Protein AF-A0A1Q8DHX3-F1 (afdb_monomer_lite)

Foldseek 3Di:
DDDDVPPQDPDPVSLLVVCVVCVVVDDPLRNLLSVLCNVCVVCVVPPDPCVSCVVSVHHPD

Sequence (61 aa):
MKGYLMIAPSTYDALRDELASRHDELSKRLKQIAEYALDNPNDMALETVSEIAERAGVQPS

Structure (mmCIF, N/CA/C/O backbone):
data_AF-A0A1Q8DHX3-F1
#
_entry.id   AF-A0A1Q8DHX3-F1
#
loop_
_atom_site.group_PDB
_atom_site.id
_atom_site.type_symbol
_atom_site.label_atom_id
_atom_site.label_alt_id
_atom_site.label_comp_id
_atom_site.label_asym_id
_atom_site.label_entity_id
_atom_site.label_seq_id
_atom_site.pdbx_PDB_ins_code
_atom_si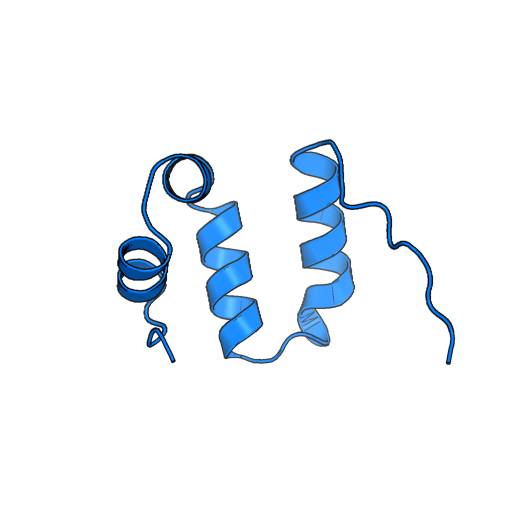te.Cartn_x
_atom_site.Cartn_y
_atom_site.Cartn_z
_atom_site.occupancy
_atom_site.B_iso_or_equiv
_atom_site.auth_seq_id
_atom_site.auth_comp_id
_atom_site.auth_asym_id
_atom_site.auth_atom_id
_atom_site.pdbx_PDB_model_num
ATOM 1 N N . MET A 1 1 ? 15.109 -20.523 8.711 1.00 46.41 1 MET A N 1
ATOM 2 C CA . MET A 1 1 ? 15.612 -19.154 8.465 1.00 46.41 1 MET A CA 1
ATOM 3 C C . MET A 1 1 ? 16.085 -19.061 7.025 1.00 46.41 1 MET A C 1
ATOM 5 O O . MET A 1 1 ? 17.130 -19.607 6.708 1.00 46.41 1 MET A O 1
ATOM 9 N N . LYS A 1 2 ? 15.310 -18.434 6.140 1.00 45.25 2 LYS A N 1
ATOM 10 C CA . LYS A 1 2 ? 15.785 -18.045 4.807 1.00 45.25 2 LYS A CA 1
ATOM 11 C C . LYS A 1 2 ? 15.583 -16.540 4.703 1.00 45.25 2 LYS A C 1
ATOM 13 O O . LYS A 1 2 ? 14.509 -16.075 4.351 1.00 45.25 2 LYS A O 1
ATOM 18 N N . GLY A 1 3 ? 16.604 -15.800 5.128 1.00 51.12 3 GLY A N 1
ATOM 19 C CA . GLY A 1 3 ? 16.731 -14.391 4.793 1.00 51.12 3 GLY A CA 1
ATOM 20 C C . GLY A 1 3 ? 17.066 -14.314 3.313 1.00 51.12 3 GLY A C 1
ATOM 21 O O . GLY A 1 3 ? 18.207 -14.542 2.928 1.00 51.12 3 GLY A O 1
ATOM 22 N N . TYR A 1 4 ? 16.060 -14.084 2.480 1.00 52.34 4 TYR A N 1
ATOM 23 C CA . TYR A 1 4 ? 16.300 -13.485 1.180 1.00 52.34 4 TYR A CA 1
ATOM 24 C C . TYR A 1 4 ? 16.201 -11.983 1.404 1.00 52.34 4 TYR A C 1
ATOM 26 O O . TYR A 1 4 ? 15.216 -11.509 1.971 1.00 52.34 4 TYR A O 1
ATOM 34 N N . LEU A 1 5 ? 17.217 -11.238 0.971 1.00 56.19 5 LEU A N 1
ATOM 35 C CA . LEU A 1 5 ? 16.996 -9.868 0.535 1.00 56.19 5 LEU A CA 1
ATOM 36 C C . LEU A 1 5 ? 15.926 -9.977 -0.558 1.00 56.19 5 LEU A C 1
ATOM 38 O O . LEU A 1 5 ? 16.236 -10.294 -1.705 1.00 56.19 5 LEU A O 1
ATOM 42 N N . MET A 1 6 ? 14.655 -9.834 -0.189 1.00 62.28 6 MET A N 1
ATOM 43 C CA . MET A 1 6 ? 13.621 -9.573 -1.174 1.00 62.28 6 MET A CA 1
ATOM 44 C C . MET A 1 6 ? 13.959 -8.178 -1.662 1.00 62.28 6 MET A C 1
ATOM 46 O O . MET A 1 6 ? 13.831 -7.212 -0.909 1.00 62.28 6 MET A O 1
ATOM 50 N N . ILE A 1 7 ? 14.559 -8.101 -2.848 1.00 73.88 7 ILE A N 1
ATOM 51 C CA . ILE A 1 7 ? 14.890 -6.818 -3.448 1.00 73.88 7 ILE A CA 1
ATOM 52 C C . ILE A 1 7 ? 13.561 -6.090 -3.573 1.00 73.88 7 ILE A C 1
ATOM 54 O O . ILE A 1 7 ? 12.659 -6.569 -4.259 1.00 73.88 7 ILE A O 1
ATOM 58 N N . ALA A 1 8 ? 13.424 -4.991 -2.833 1.00 82.50 8 ALA A N 1
ATOM 59 C CA . ALA A 1 8 ? 12.232 -4.176 -2.918 1.00 82.50 8 ALA A CA 1
ATOM 60 C C . ALA A 1 8 ? 12.043 -3.760 -4.387 1.00 82.50 8 ALA A C 1
ATOM 62 O O . ALA A 1 8 ? 13.035 -3.442 -5.056 1.00 82.50 8 ALA A O 1
ATOM 63 N N . PRO A 1 9 ? 10.807 -3.790 -4.904 1.00 89.81 9 PRO A N 1
ATOM 64 C CA . PRO A 1 9 ? 10.535 -3.378 -6.271 1.00 89.81 9 PRO A CA 1
ATOM 65 C C . PRO A 1 9 ? 11.075 -1.963 -6.502 1.00 89.81 9 PRO A C 1
ATOM 67 O O . PRO A 1 9 ? 10.853 -1.059 -5.699 1.00 89.81 9 PRO A O 1
ATOM 70 N N . SER A 1 10 ? 11.821 -1.781 -7.591 1.00 91.25 10 SER A N 1
ATOM 71 C CA . SER A 1 10 ? 12.457 -0.504 -7.940 1.00 91.25 10 SER A CA 1
ATOM 72 C C . SER A 1 10 ? 11.587 0.379 -8.835 1.00 91.25 10 SER A C 1
ATOM 74 O O . SER A 1 10 ? 11.950 1.520 -9.113 1.00 91.25 10 SER A O 1
ATOM 76 N N . THR A 1 11 ? 10.448 -0.142 -9.294 1.00 92.69 11 THR A N 1
ATOM 77 C CA . THR A 1 11 ? 9.467 0.580 -10.105 1.00 92.69 11 THR A CA 1
ATOM 78 C C . THR A 1 11 ? 8.077 0.431 -9.501 1.00 92.69 11 THR A C 1
ATOM 80 O O . THR A 1 11 ? 7.781 -0.547 -8.812 1.00 92.69 11 THR A O 1
ATOM 83 N N . TYR A 1 12 ? 7.209 1.401 -9.786 1.00 90.62 12 TYR A N 1
ATOM 84 C CA . TYR A 1 12 ? 5.816 1.359 -9.347 1.00 90.62 12 TYR A CA 1
ATOM 85 C C . TYR A 1 12 ? 5.068 0.144 -9.914 1.00 90.62 12 TYR A C 1
ATOM 87 O O . TYR A 1 12 ? 4.351 -0.529 -9.181 1.00 90.62 12 TYR A O 1
ATOM 95 N N . ASP A 1 13 ? 5.298 -0.200 -11.184 1.00 94.69 13 ASP A N 1
ATOM 96 C CA . ASP A 1 13 ? 4.679 -1.380 -11.797 1.00 94.69 13 ASP A CA 1
ATOM 97 C C . ASP A 1 13 ? 5.105 -2.678 -11.106 1.00 94.69 13 ASP A C 1
ATOM 99 O O . ASP A 1 13 ? 4.256 -3.510 -10.795 1.00 94.69 13 ASP A O 1
ATOM 103 N N . ALA A 1 14 ? 6.394 -2.821 -10.773 1.00 93.75 14 ALA A N 1
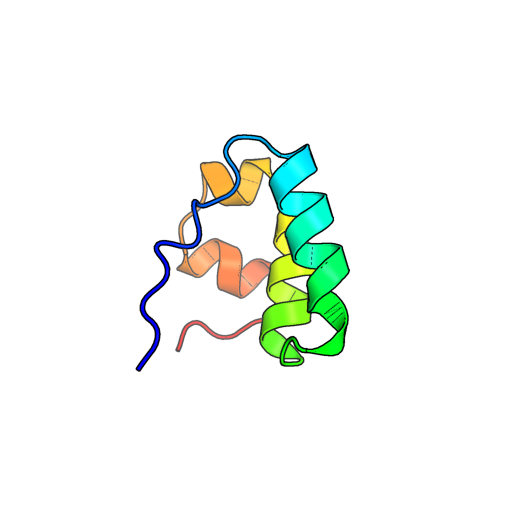ATOM 104 C CA . ALA A 1 14 ? 6.882 -3.980 -10.030 1.00 93.75 14 ALA A CA 1
ATOM 105 C C . ALA A 1 14 ? 6.292 -4.044 -8.611 1.00 93.75 14 ALA A C 1
ATOM 107 O O . ALA A 1 14 ? 6.020 -5.131 -8.107 1.00 93.75 14 ALA A O 1
ATOM 108 N N . LEU A 1 15 ? 6.063 -2.892 -7.971 1.00 92.06 15 LEU A N 1
ATOM 109 C CA . LEU A 1 15 ? 5.382 -2.822 -6.677 1.00 92.06 15 LEU A CA 1
ATOM 110 C C . LEU A 1 15 ? 3.919 -3.255 -6.790 1.00 92.06 15 LEU A C 1
ATOM 112 O O . LEU A 1 15 ? 3.453 -4.043 -5.969 1.00 92.06 15 LEU A O 1
ATOM 116 N N . ARG A 1 16 ? 3.206 -2.777 -7.812 1.00 94.44 16 ARG A N 1
ATOM 117 C CA . ARG A 1 16 ? 1.814 -3.154 -8.077 1.00 94.44 16 ARG A CA 1
ATOM 118 C C . ARG A 1 16 ? 1.682 -4.654 -8.334 1.00 94.44 16 ARG A C 1
ATOM 120 O O . ARG A 1 16 ? 0.789 -5.284 -7.772 1.00 94.44 16 ARG A O 1
ATOM 127 N N . ASP A 1 17 ? 2.576 -5.222 -9.138 1.00 95.12 17 ASP A N 1
ATOM 128 C CA . ASP A 1 17 ? 2.569 -6.651 -9.453 1.00 95.12 17 ASP A CA 1
ATOM 129 C C . ASP A 1 17 ? 2.889 -7.510 -8.215 1.00 95.12 17 ASP A C 1
ATOM 131 O O . ASP A 1 17 ? 2.201 -8.500 -7.960 1.00 95.12 17 ASP A O 1
ATOM 135 N N . GLU A 1 18 ? 3.859 -7.101 -7.389 1.00 93.50 18 GLU A N 1
ATOM 136 C CA . GLU A 1 18 ? 4.180 -7.774 -6.122 1.00 93.50 18 GLU A CA 1
ATOM 137 C C . GLU A 1 18 ? 2.984 -7.744 -5.152 1.00 93.50 18 GL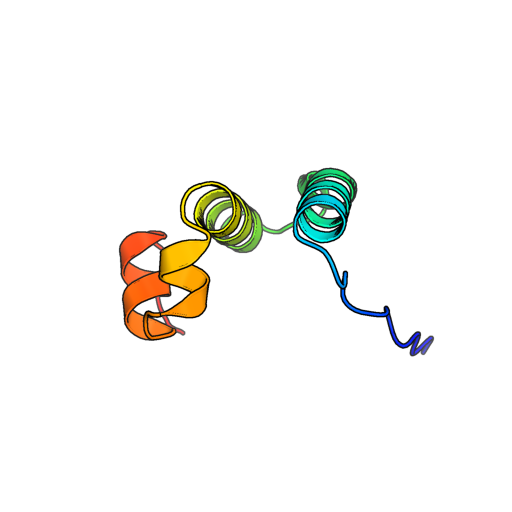U A C 1
ATOM 139 O O . GLU A 1 18 ? 2.590 -8.790 -4.627 1.00 93.50 18 GLU A O 1
ATOM 144 N N . LEU A 1 19 ? 2.360 -6.575 -4.950 1.00 93.31 19 LEU A N 1
ATOM 145 C CA . LEU A 1 19 ? 1.190 -6.426 -4.077 1.00 93.31 19 LEU A CA 1
ATOM 146 C C . LEU A 1 19 ? 0.003 -7.268 -4.560 1.00 93.31 19 LEU A C 1
ATOM 148 O O . LEU A 1 19 ? -0.651 -7.912 -3.741 1.00 93.31 19 LEU A O 1
ATOM 152 N N . ALA A 1 20 ? -0.245 -7.313 -5.872 1.00 93.06 20 ALA A N 1
ATOM 153 C CA . ALA A 1 20 ? -1.290 -8.148 -6.455 1.00 93.06 20 ALA A CA 1
ATOM 154 C C . ALA A 1 20 ? -1.001 -9.646 -6.265 1.00 93.06 20 ALA A C 1
ATOM 156 O O . ALA A 1 20 ? -1.890 -10.396 -5.866 1.00 93.06 20 ALA A O 1
ATOM 157 N N . SER A 1 21 ? 0.245 -10.080 -6.487 1.00 94.44 21 SER A N 1
ATOM 158 C CA . SER A 1 21 ? 0.633 -11.494 -6.375 1.00 94.44 21 SER A CA 1
ATOM 159 C C . SER A 1 21 ? 0.484 -12.056 -4.959 1.00 94.44 21 SER A C 1
ATOM 161 O O . SER A 1 21 ? 0.210 -13.241 -4.787 1.00 94.44 21 SER A O 1
ATOM 163 N N . ARG A 1 22 ? 0.624 -11.199 -3.942 1.00 92.94 22 ARG A N 1
ATOM 164 C CA . ARG A 1 22 ? 0.552 -11.577 -2.525 1.00 92.94 22 ARG A CA 1
ATOM 165 C C . ARG A 1 22 ? -0.752 -11.171 -1.866 1.00 92.94 22 ARG A C 1
ATOM 167 O O . ARG A 1 22 ? -0.927 -11.438 -0.679 1.00 92.94 22 ARG A O 1
ATOM 174 N N . HIS A 1 23 ? -1.657 -10.541 -2.614 1.00 93.00 23 HIS A N 1
ATOM 175 C CA . HIS A 1 23 ? -2.860 -9.924 -2.078 1.00 93.00 23 HIS A CA 1
ATOM 176 C C . HIS A 1 23 ? -3.638 -10.889 -1.182 1.00 93.00 23 HIS A C 1
ATOM 178 O O . HIS A 1 23 ? -3.957 -10.545 -0.050 1.00 93.00 23 HIS A O 1
ATOM 184 N N . ASP A 1 24 ? -3.867 -12.127 -1.620 1.00 93.50 24 ASP A N 1
ATOM 185 C CA . ASP A 1 24 ? -4.653 -13.102 -0.858 1.00 93.50 24 ASP A CA 1
ATOM 186 C C . ASP A 1 24 ? -4.008 -13.540 0.464 1.00 93.50 24 ASP A C 1
ATOM 188 O O . ASP A 1 24 ? -4.727 -13.888 1.403 1.00 93.50 24 ASP A O 1
ATOM 192 N N . GLU A 1 25 ? -2.684 -13.439 0.576 1.00 96.00 25 GLU A N 1
ATOM 193 C CA . GLU A 1 25 ? -1.912 -13.758 1.781 1.00 96.00 25 GLU A CA 1
ATOM 194 C C . GLU A 1 25 ? -1.855 -12.590 2.778 1.00 96.00 25 GLU A C 1
ATOM 196 O O . GLU A 1 25 ? -1.498 -12.773 3.946 1.00 96.00 25 GLU A O 1
ATOM 201 N N . LEU A 1 26 ? -2.199 -11.374 2.340 1.00 94.69 26 LEU A N 1
ATOM 202 C CA . LEU A 1 26 ? -2.195 -10.194 3.193 1.00 94.69 26 LEU A CA 1
ATOM 203 C C . LEU A 1 26 ? -3.314 -10.268 4.239 1.00 94.69 26 LEU A C 1
ATOM 205 O O . LEU A 1 26 ? -4.462 -10.629 3.961 1.00 94.69 26 LEU A O 1
ATOM 209 N N . SER A 1 27 ? -2.995 -9.830 5.459 1.00 95.50 27 SER A N 1
ATOM 210 C CA . SER A 1 27 ? -4.021 -9.568 6.469 1.00 95.50 27 SER A CA 1
ATOM 211 C C . SER A 1 27 ? -4.976 -8.474 5.980 1.00 95.50 27 SER A C 1
ATOM 213 O O . SER A 1 27 ? -4.600 -7.634 5.164 1.00 95.50 27 SER A O 1
ATOM 215 N N . LYS A 1 28 ? -6.198 -8.419 6.525 1.00 93.88 28 LYS A N 1
ATOM 216 C CA . LYS A 1 28 ? -7.179 -7.377 6.167 1.00 93.88 28 LYS A CA 1
ATOM 217 C C . LYS A 1 28 ? -6.585 -5.963 6.231 1.00 93.88 28 LYS A C 1
ATOM 219 O O . LYS A 1 28 ? -6.795 -5.172 5.323 1.00 93.88 28 LYS A O 1
ATOM 224 N N . ARG A 1 29 ? -5.811 -5.671 7.280 1.00 93.81 29 ARG A N 1
ATOM 225 C CA . ARG A 1 29 ? -5.167 -4.366 7.463 1.00 93.81 29 ARG A CA 1
ATOM 226 C C . ARG A 1 29 ? -4.101 -4.094 6.399 1.00 93.81 29 ARG A C 1
ATOM 228 O O . ARG A 1 29 ? -4.003 -2.976 5.917 1.00 93.81 29 ARG A O 1
ATOM 235 N N . LEU A 1 30 ? -3.318 -5.105 6.022 1.00 94.25 30 LEU A N 1
ATOM 236 C CA . LEU A 1 30 ? -2.318 -4.961 4.962 1.00 94.25 30 LEU A CA 1
ATOM 237 C C . LEU A 1 30 ? -2.959 -4.811 3.577 1.00 94.25 30 LEU A C 1
ATOM 239 O O . LEU A 1 30 ? -2.429 -4.054 2.776 1.00 94.25 30 LEU A O 1
ATOM 243 N N . LYS A 1 31 ? -4.106 -5.456 3.319 1.00 95.50 31 LYS A N 1
ATOM 244 C CA . LYS A 1 31 ? -4.901 -5.228 2.099 1.00 95.50 31 LYS A CA 1
ATOM 245 C C . LYS A 1 31 ? -5.341 -3.770 1.991 1.00 95.50 31 LYS A C 1
ATOM 247 O O . LYS A 1 31 ? -5.049 -3.138 0.990 1.00 95.50 31 LYS A O 1
ATOM 252 N N . GLN A 1 32 ? -5.909 -3.213 3.063 1.00 95.56 32 GLN A N 1
ATOM 253 C CA . GLN A 1 32 ? -6.330 -1.804 3.101 1.00 95.56 32 GLN A CA 1
ATOM 254 C C . GLN A 1 32 ? -5.169 -0.834 2.842 1.00 95.56 32 GLN A C 1
ATOM 256 O O . GLN A 1 32 ? -5.314 0.128 2.096 1.00 95.56 32 GLN A O 1
ATOM 261 N N . ILE A 1 33 ? -4.001 -1.097 3.436 1.00 95.00 33 ILE A N 1
ATOM 262 C CA . ILE A 1 33 ? -2.806 -0.273 3.209 1.00 95.00 33 ILE A CA 1
ATOM 263 C C . ILE A 1 33 ? -2.309 -0.415 1.763 1.00 95.00 33 ILE A C 1
ATOM 265 O O . ILE A 1 33 ? -1.931 0.581 1.155 1.00 95.00 33 ILE A O 1
ATOM 269 N N . ALA A 1 34 ? -2.307 -1.630 1.207 1.00 95.44 34 ALA A N 1
ATOM 270 C CA . ALA A 1 34 ? -1.890 -1.880 -0.171 1.00 95.44 34 ALA A CA 1
ATOM 271 C C . ALA A 1 34 ? -2.820 -1.198 -1.186 1.00 95.44 34 ALA A C 1
ATOM 273 O O . ALA A 1 34 ? -2.332 -0.552 -2.107 1.00 95.44 34 ALA A O 1
ATOM 274 N N . GLU A 1 35 ? -4.136 -1.292 -0.989 1.00 95.06 35 GLU A N 1
ATOM 275 C CA . GLU A 1 35 ? -5.148 -0.591 -1.790 1.00 95.06 35 GLU A CA 1
ATOM 276 C C . GLU A 1 35 ? -4.930 0.926 -1.723 1.00 95.06 35 GLU A C 1
ATOM 278 O O . GLU A 1 35 ? -4.754 1.567 -2.756 1.00 95.06 35 GLU A O 1
ATOM 283 N N . TYR A 1 36 ? -4.807 1.487 -0.512 1.00 96.25 36 TYR A N 1
ATOM 284 C CA . TYR A 1 36 ? -4.546 2.917 -0.337 1.00 96.25 36 TYR A CA 1
ATOM 285 C C . TYR A 1 36 ? -3.267 3.369 -1.049 1.00 96.25 36 TYR A C 1
ATOM 287 O O . TYR A 1 36 ? -3.266 4.418 -1.692 1.00 96.25 36 TYR A O 1
ATOM 295 N N . ALA A 1 37 ? -2.187 2.590 -0.952 1.00 95.19 37 ALA A N 1
ATOM 296 C CA . ALA A 1 37 ? -0.905 2.929 -1.558 1.00 95.19 37 ALA A CA 1
ATOM 297 C C . ALA A 1 37 ? -0.947 2.936 -3.095 1.00 95.19 37 ALA A C 1
ATOM 299 O O . ALA A 1 37 ? -0.256 3.746 -3.714 1.00 95.19 37 ALA A O 1
ATOM 300 N N . LEU A 1 38 ? -1.745 2.051 -3.703 1.00 95.12 38 LEU A N 1
ATOM 301 C CA . LEU A 1 38 ? -1.934 1.996 -5.156 1.00 95.12 38 LEU A CA 1
ATOM 302 C C . LEU A 1 38 ? -2.868 3.101 -5.665 1.00 95.12 38 LEU A C 1
ATOM 304 O O . LEU A 1 38 ? -2.658 3.629 -6.757 1.00 95.12 38 LEU A O 1
ATOM 308 N N . ASP A 1 39 ? -3.864 3.480 -4.869 1.00 96.31 39 ASP A N 1
ATOM 309 C CA . ASP A 1 39 ? -4.797 4.550 -5.221 1.00 96.31 39 ASP A CA 1
ATOM 310 C C . ASP A 1 39 ? -4.199 5.949 -4.980 1.00 96.31 39 ASP A C 1
ATOM 312 O O . ASP A 1 39 ? -4.519 6.895 -5.701 1.00 96.31 39 ASP A O 1
ATOM 316 N N . ASN A 1 40 ? -3.297 6.088 -3.999 1.00 96.81 40 ASN A N 1
ATOM 317 C CA . ASN A 1 40 ? -2.749 7.371 -3.537 1.00 96.81 40 ASN A CA 1
ATOM 318 C C . ASN A 1 40 ? -1.202 7.370 -3.472 1.00 96.81 40 ASN A C 1
ATOM 320 O O . ASN A 1 40 ? -0.621 7.663 -2.423 1.00 96.81 40 ASN A O 1
ATOM 324 N N . PRO A 1 4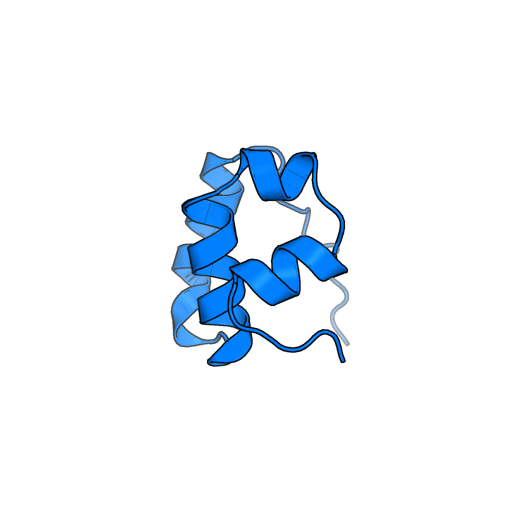1 ? -0.482 7.075 -4.573 1.00 94.75 41 PRO A N 1
ATOM 325 C CA . PRO A 1 41 ? 0.977 6.926 -4.549 1.00 94.75 41 PRO A CA 1
ATOM 326 C C . PRO A 1 41 ? 1.734 8.220 -4.204 1.00 94.75 41 PRO A C 1
ATOM 328 O O . PRO A 1 41 ? 2.838 8.156 -3.666 1.00 94.75 41 PRO A O 1
ATOM 331 N N . ASN A 1 42 ? 1.155 9.395 -4.484 1.00 96.31 42 ASN A N 1
ATOM 332 C CA . ASN A 1 42 ? 1.756 10.679 -4.106 1.00 96.31 42 ASN A CA 1
ATOM 333 C C . ASN A 1 42 ? 1.685 10.918 -2.594 1.00 96.31 42 ASN A C 1
ATOM 335 O O . ASN A 1 42 ? 2.671 11.357 -2.010 1.00 96.31 42 ASN A O 1
ATOM 339 N N . ASP A 1 43 ? 0.566 10.578 -1.952 1.00 96.62 43 ASP A N 1
ATOM 340 C CA . ASP A 1 43 ? 0.414 10.694 -0.497 1.00 96.62 43 ASP A CA 1
ATOM 341 C C . ASP A 1 43 ? 1.444 9.813 0.212 1.00 96.62 43 ASP A C 1
ATOM 343 O O . ASP A 1 43 ? 2.121 10.261 1.133 1.00 96.62 43 ASP A O 1
ATOM 347 N N . MET A 1 44 ? 1.651 8.591 -0.293 1.00 94.44 44 MET A N 1
ATOM 348 C CA . MET A 1 44 ? 2.683 7.678 0.210 1.00 94.44 44 MET A CA 1
ATOM 349 C C . MET A 1 44 ? 4.105 8.254 0.127 1.00 94.44 44 MET A C 1
ATOM 351 O O . MET A 1 44 ? 4.981 7.810 0.868 1.00 94.44 44 MET A O 1
ATOM 355 N N . ALA A 1 45 ? 4.351 9.207 -0.778 1.00 94.19 45 ALA A N 1
ATOM 356 C CA . ALA A 1 45 ? 5.652 9.839 -0.969 1.00 94.19 45 ALA A CA 1
ATOM 357 C C . ALA A 1 45 ? 5.832 11.146 -0.175 1.00 94.19 45 ALA A C 1
ATOM 359 O O . ALA A 1 45 ? 6.971 11.574 0.016 1.00 94.19 45 ALA A O 1
ATOM 360 N N . LEU A 1 46 ? 4.742 11.796 0.243 1.00 97.50 46 LEU A N 1
ATOM 361 C CA . LEU A 1 46 ? 4.762 13.172 0.756 1.00 97.50 46 LEU A CA 1
ATOM 362 C C . LEU A 1 46 ? 4.284 13.300 2.204 1.00 97.50 46 LEU A C 1
ATOM 364 O O . LEU A 1 46 ? 4.762 14.177 2.922 1.00 97.50 46 LEU A O 1
ATOM 368 N N . GLU A 1 47 ? 3.356 12.448 2.626 1.00 97.19 47 GLU A N 1
ATOM 369 C CA . GLU A 1 47 ? 2.686 12.557 3.918 1.00 97.19 47 GLU A CA 1
ATOM 370 C C . GLU A 1 47 ? 3.409 11.742 5.000 1.00 97.19 47 GLU A C 1
ATOM 372 O O . GLU A 1 47 ? 4.259 10.882 4.743 1.00 97.19 47 GLU A O 1
ATOM 377 N N . THR A 1 48 ? 3.058 12.000 6.257 1.00 96.62 48 THR A N 1
ATOM 378 C CA . THR A 1 48 ? 3.570 11.217 7.381 1.00 96.62 48 THR A CA 1
ATOM 379 C C . THR A 1 48 ? 2.883 9.855 7.483 1.00 96.62 48 THR A C 1
ATOM 381 O O . THR A 1 48 ? 1.746 9.659 7.059 1.00 96.62 48 THR A O 1
ATOM 384 N N . VAL A 1 49 ? 3.544 8.903 8.152 1.00 94.12 49 VAL A N 1
ATOM 385 C CA . VAL A 1 49 ? 2.950 7.587 8.457 1.00 94.12 49 VAL A CA 1
ATOM 386 C C . VAL A 1 49 ? 1.625 7.726 9.219 1.00 94.12 49 VAL A C 1
ATOM 388 O O . VAL A 1 49 ? 0.708 6.940 8.992 1.00 94.12 49 VAL A O 1
ATOM 391 N N . SER A 1 50 ? 1.509 8.725 10.099 1.00 94.44 50 SER A N 1
ATOM 392 C CA . SER A 1 50 ? 0.286 8.994 10.861 1.00 94.44 50 SER A CA 1
ATOM 393 C C . SER A 1 50 ? -0.866 9.453 9.963 1.00 94.44 50 SER A C 1
ATOM 395 O O . SER A 1 50 ? -1.960 8.902 10.068 1.00 94.44 50 SER A O 1
ATOM 397 N N . GLU A 1 51 ? -0.617 10.407 9.061 1.00 95.88 51 GLU A N 1
ATOM 398 C CA . GLU A 1 51 ? -1.619 10.910 8.107 1.00 95.88 51 GLU A CA 1
ATOM 399 C C . GLU A 1 51 ? -2.055 9.820 7.124 1.00 95.88 51 GLU A C 1
ATOM 401 O O . GLU A 1 51 ? -3.247 9.650 6.873 1.00 95.88 51 GLU A O 1
ATOM 406 N N . ILE A 1 52 ? -1.107 9.024 6.620 1.00 95.94 52 ILE A N 1
ATOM 407 C CA . ILE A 1 52 ? -1.399 7.878 5.749 1.00 95.94 52 ILE A CA 1
ATOM 408 C C . ILE A 1 52 ? -2.274 6.858 6.481 1.00 95.94 52 ILE A C 1
ATOM 410 O O . ILE A 1 52 ? -3.255 6.377 5.920 1.00 95.94 52 ILE A O 1
ATOM 414 N N . ALA A 1 53 ? -1.944 6.522 7.732 1.00 94.38 53 ALA A N 1
ATOM 415 C CA . ALA A 1 53 ? -2.714 5.561 8.514 1.00 94.38 53 ALA A CA 1
ATOM 416 C C . ALA A 1 53 ? -4.162 6.036 8.718 1.00 94.38 53 ALA A C 1
ATOM 418 O O . ALA A 1 53 ? -5.102 5.277 8.471 1.00 94.38 53 ALA A O 1
ATOM 419 N N . GLU A 1 54 ? -4.345 7.305 9.087 1.00 94.69 54 GLU A N 1
ATOM 420 C CA . GLU A 1 54 ? -5.665 7.918 9.238 1.00 94.69 54 GLU A CA 1
ATOM 421 C C . GLU A 1 54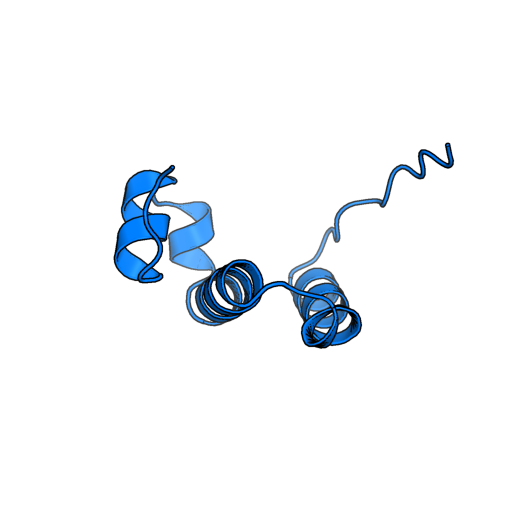 ? -6.479 7.841 7.939 1.00 94.69 54 GLU A C 1
ATOM 423 O O . GLU A 1 54 ? -7.604 7.333 7.944 1.00 94.69 54 GLU A O 1
ATOM 428 N N . ARG A 1 55 ? -5.898 8.268 6.812 1.00 95.06 55 ARG A N 1
ATOM 429 C CA . ARG A 1 55 ? -6.570 8.286 5.502 1.00 95.06 55 ARG A CA 1
ATOM 430 C C . ARG A 1 55 ? -6.858 6.886 4.958 1.00 95.06 55 ARG A C 1
ATOM 432 O O . ARG A 1 55 ? -7.906 6.674 4.353 1.00 95.06 55 ARG A O 1
ATOM 439 N N . ALA A 1 56 ? -5.985 5.918 5.229 1.00 95.19 56 ALA A N 1
ATOM 440 C CA . ALA A 1 56 ? -6.195 4.510 4.897 1.00 95.19 56 ALA A CA 1
ATOM 441 C C . ALA A 1 56 ? -7.204 3.809 5.834 1.00 95.19 56 ALA A C 1
ATOM 443 O O . ALA A 1 56 ? -7.495 2.624 5.656 1.00 95.19 56 ALA A O 1
ATOM 444 N N . GLY A 1 57 ? -7.739 4.503 6.847 1.00 94.19 57 GLY A N 1
ATOM 445 C CA . GLY A 1 57 ? -8.703 3.940 7.793 1.00 94.19 57 GLY A CA 1
ATOM 446 C C . GLY A 1 57 ? -8.101 2.869 8.707 1.00 94.19 57 GLY A C 1
ATOM 447 O O . GLY A 1 57 ? -8.809 1.962 9.156 1.00 94.19 57 GLY A O 1
ATOM 448 N N . VAL A 1 58 ? -6.795 2.944 8.976 1.00 93.50 58 VAL A N 1
ATOM 449 C CA . VAL A 1 58 ? -6.063 2.013 9.841 1.00 93.50 58 VAL A CA 1
ATOM 450 C C . VAL A 1 58 ? -5.482 2.764 11.038 1.00 93.50 58 VAL A C 1
ATOM 452 O O . VAL A 1 58 ? -4.934 3.849 10.903 1.00 93.50 58 VAL A O 1
ATOM 455 N N . GLN A 1 59 ? -5.573 2.204 12.245 1.00 84.44 59 GLN A N 1
ATOM 456 C CA . GLN A 1 59 ? -4.993 2.889 13.406 1.00 84.44 59 GLN A CA 1
ATOM 457 C C . GLN A 1 59 ? -3.460 2.828 13.383 1.00 84.44 59 GLN A C 1
ATOM 459 O O . GLN A 1 59 ? -2.933 1.723 13.254 1.00 84.44 59 GLN A O 1
ATOM 464 N N . PRO A 1 60 ? -2.732 3.943 13.573 1.00 72.00 60 PRO A N 1
ATOM 465 C CA . PRO A 1 60 ? -1.308 3.891 13.870 1.00 72.00 60 PRO A CA 1
ATOM 466 C C . PRO A 1 60 ? -1.144 3.215 15.235 1.00 72.00 60 PRO A C 1
ATOM 468 O O . PRO A 1 60 ? -1.677 3.685 16.236 1.00 72.00 60 PRO A O 1
ATOM 471 N N . SER A 1 61 ? -0.491 2.058 15.256 1.00 66.69 61 SER A N 1
ATOM 472 C CA . SER A 1 61 ? -0.332 1.204 16.440 1.00 66.69 61 SER A CA 1
ATOM 473 C C . SER A 1 61 ? 1.132 0.935 16.690 1.00 66.69 61 SER A C 1
ATOM 475 O O . 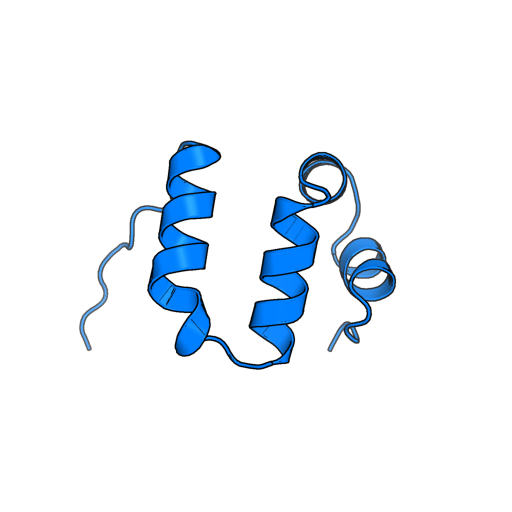SER A 1 61 ? 1.781 0.596 15.672 1.00 66.69 61 SER A O 1
#

pLDDT: mean 88.86, std 13.45, range [45.25, 97.5]

Radius of gyration: 12.59 Å; chains: 1; bounding box: 26×32×28 Å

Secondary structure (DSSP, 8-state):
---------SSHHHHHHHHHHHGGGS-HHHHHHHHHHHH-TTHHHHS-HHHHHHHTT----